Protein AF-A0A356X7J2-F1 (afdb_monomer)

Foldseek 3Di:
DFKEKFFFWDFPPDDPVCPPVQDETEGEQQPTDTDIDIGDLVQFPDKDWHWYWYDQHPDPDPDTDIAIWMWTQTNVGDITIGGQQAPQGPVNQSVCRVPPVDYHYRYLVRHPRSVVNVVVD

pLDDT: mean 89.71, std 6.93, range [54.72, 96.56]

Radius of gyration: 13.98 Å; Cα contacts (8 Å, |Δi|>4): 268; chains: 1; bounding box: 30×31×40 Å

Solvent-accessible surface area (backbone atoms only — not comparable to full-atom values): 6747 Å² total; per-residue (Å²): 130,13,32,37,35,38,34,28,41,76,60,56,89,76,52,82,87,48,67,90,66,66,58,64,43,36,42,47,46,49,80,54,71,74,46,76,48,79,41,45,59,88,39,53,73,47,72,46,76,28,43,29,40,25,34,41,41,74,47,91,58,98,47,71,49,78,40,51,19,34,45,35,36,36,72,86,75,49,75,41,36,29,78,38,57,32,100,68,30,65,70,60,38,50,54,46,8,66,76,66,59,39,80,38,78,46,40,60,87,62,21,55,71,50,47,61,34,60,76,74,100

Nearest PDB structures (foldseek):
  5cw5-assembly2_D  TM=4.833E-01  e=7.895E+00  Camponotus floridanus
  5cw3-assembly1_D  TM=3.649E-01  e=3.370E+00  Camponotus floridanus
  6qk7-assembly1_A  TM=4.397E-01  e=9.475E+00  Saccharomyces cerevisiae S288C

Sequence (121 aa):
MGCVVIEHFPEKDFNESDFGLNRDARLDAANDKPARISLNTSAVMAFECIEIRTTRPFTRENKEDVVPGVRIKTSWGQHLVVFDDLPMNFSKAMDTACSHQKINELTTLNSDYWRRYRKQS

Structure (mmCIF, N/CA/C/O backbone):
data_AF-A0A356X7J2-F1
#
_entry.id   AF-A0A356X7J2-F1
#
loop_
_atom_site.group_PDB
_atom_site.id
_atom_site.type_symbol
_atom_site.label_atom_id
_atom_site.label_alt_id
_atom_site.label_comp_id
_atom_site.label_asym_id
_atom_site.label_entity_id
_atom_site.label_seq_id
_atom_site.pdbx_PDB_ins_code
_atom_site.Cartn_x
_atom_site.Cartn_y
_atom_site.Cartn_z
_atom_site.occupancy
_atom_site.B_iso_or_equiv
_atom_site.auth_seq_id
_ato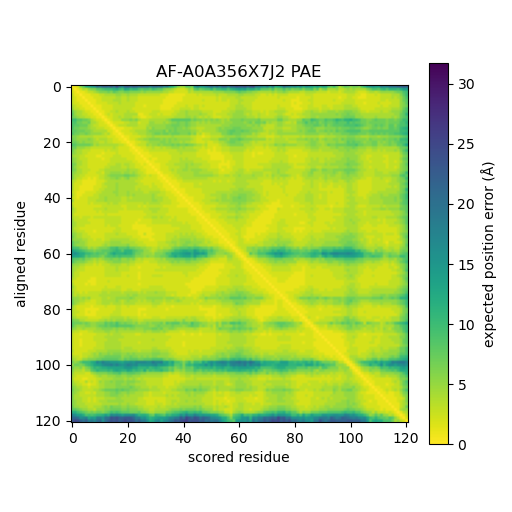m_site.auth_comp_id
_atom_site.auth_asym_id
_atom_site.auth_atom_id
_atom_site.pdbx_PDB_model_num
ATOM 1 N N . MET A 1 1 ? -11.864 8.858 16.994 1.00 68.38 1 MET A N 1
ATOM 2 C CA . MET A 1 1 ? -11.091 7.739 16.405 1.00 68.38 1 MET A CA 1
ATOM 3 C C . MET A 1 1 ? -10.131 8.319 15.388 1.00 68.38 1 MET A C 1
ATOM 5 O O . MET A 1 1 ? -10.529 9.253 14.703 1.00 68.38 1 MET A O 1
ATOM 9 N N . GLY A 1 2 ? -8.894 7.828 15.336 1.00 85.00 2 GLY A N 1
ATOM 10 C CA . GLY A 1 2 ? -7.903 8.293 14.366 1.00 85.00 2 GLY A CA 1
ATOM 11 C C . GLY A 1 2 ? -8.128 7.728 12.969 1.00 85.00 2 GLY A C 1
ATOM 12 O O . GLY A 1 2 ? -8.798 6.707 12.802 1.00 85.00 2 GLY A O 1
ATOM 13 N N . CYS A 1 3 ? -7.531 8.383 11.977 1.00 90.00 3 CYS A N 1
ATOM 14 C CA . CYS A 1 3 ? -7.533 7.935 10.590 1.00 90.00 3 CYS A CA 1
ATOM 15 C C . CYS A 1 3 ? -6.114 8.000 10.020 1.00 90.00 3 CYS A C 1
ATOM 17 O O . CYS A 1 3 ? -5.353 8.918 10.331 1.00 90.00 3 CYS A O 1
ATOM 19 N N . VAL A 1 4 ? -5.790 7.058 9.142 1.00 92.31 4 VAL A N 1
ATOM 20 C CA . VAL A 1 4 ? -4.579 7.074 8.320 1.00 92.31 4 VAL A CA 1
ATOM 21 C C . VAL A 1 4 ? -5.019 7.153 6.866 1.00 92.31 4 VAL A C 1
ATOM 23 O O . VAL A 1 4 ? -5.830 6.354 6.408 1.00 92.31 4 VAL A O 1
ATOM 26 N N . VAL A 1 5 ? -4.517 8.134 6.132 1.00 94.06 5 VAL A N 1
ATOM 27 C CA . VAL A 1 5 ? -4.737 8.226 4.694 1.00 94.06 5 VAL A CA 1
ATOM 28 C C . VAL A 1 5 ? -3.641 7.433 4.005 1.00 94.06 5 VAL A C 1
ATOM 30 O O . VAL A 1 5 ? -2.462 7.719 4.201 1.00 94.06 5 VAL A O 1
ATOM 33 N N . ILE A 1 6 ? -4.027 6.446 3.206 1.00 94.88 6 ILE A N 1
ATOM 34 C CA . ILE A 1 6 ? -3.090 5.558 2.518 1.00 94.88 6 ILE A CA 1
ATOM 35 C C . ILE A 1 6 ? -3.285 5.633 1.007 1.00 94.88 6 ILE A C 1
ATOM 37 O O . ILE A 1 6 ? -4.411 5.778 0.521 1.00 94.88 6 ILE A O 1
ATOM 41 N N . GLU A 1 7 ? -2.183 5.516 0.273 1.00 95.81 7 GLU A N 1
ATOM 42 C CA . GLU A 1 7 ? -2.185 5.136 -1.136 1.00 95.81 7 GLU A CA 1
ATOM 43 C C . GLU A 1 7 ? -1.893 3.645 -1.250 1.00 95.81 7 GLU A C 1
ATOM 45 O O . GLU A 1 7 ? -0.842 3.173 -0.817 1.00 95.81 7 GLU A O 1
ATOM 50 N N . HIS A 1 8 ? -2.838 2.908 -1.819 1.00 94.81 8 HIS A N 1
ATOM 51 C CA . HIS A 1 8 ? -2.757 1.467 -1.962 1.00 94.81 8 HIS A CA 1
ATOM 52 C C . HIS A 1 8 ? -2.778 1.046 -3.428 1.00 94.81 8 HIS A C 1
ATOM 54 O O . HIS A 1 8 ? -3.238 1.777 -4.311 1.00 94.81 8 HIS A O 1
ATOM 60 N N . PHE A 1 9 ? -2.304 -0.170 -3.660 1.00 94.50 9 PHE A N 1
ATOM 61 C CA . PHE A 1 9 ? -2.188 -0.778 -4.975 1.00 94.50 9 PHE A CA 1
ATOM 62 C C . PHE A 1 9 ? -2.967 -2.092 -5.037 1.00 94.50 9 PHE A C 1
ATOM 64 O O . PHE A 1 9 ? -3.133 -2.752 -4.005 1.00 94.50 9 PHE A O 1
ATOM 71 N N . PRO A 1 10 ? -3.466 -2.468 -6.226 1.00 91.12 10 PRO A N 1
ATOM 72 C CA . PRO A 1 10 ? -4.024 -3.791 -6.437 1.00 91.12 10 PRO A CA 1
ATOM 73 C C . PRO A 1 10 ? -2.903 -4.831 -6.396 1.00 91.12 10 PRO A C 1
ATOM 75 O O . PRO A 1 10 ? -1.926 -4.737 -7.134 1.00 91.12 10 PRO A O 1
ATOM 78 N N . GLU A 1 11 ? -3.050 -5.834 -5.538 1.00 92.62 11 GLU A N 1
ATOM 79 C CA . GLU A 1 11 ? -2.141 -6.974 -5.520 1.00 92.62 11 GLU A CA 1
ATOM 80 C C . GLU A 1 11 ? -2.484 -7.963 -6.635 1.00 92.62 11 GLU A C 1
ATOM 82 O O . GLU A 1 11 ? -3.636 -8.376 -6.784 1.00 92.62 11 GLU A O 1
ATOM 87 N N . LYS A 1 12 ? -1.477 -8.357 -7.418 1.00 91.19 12 LYS A N 1
ATOM 88 C CA . LYS A 1 12 ? -1.601 -9.402 -8.435 1.00 91.19 12 LYS A CA 1
ATOM 89 C C . LYS A 1 12 ? -1.587 -10.776 -7.771 1.00 91.19 12 LYS A C 1
ATOM 91 O O . LYS A 1 12 ? -0.753 -11.043 -6.912 1.00 91.19 12 LYS A O 1
ATOM 96 N N . ASP A 1 13 ? -2.489 -11.645 -8.222 1.00 86.50 13 ASP A N 1
ATOM 97 C CA . ASP A 1 13 ? -2.594 -13.048 -7.800 1.00 86.50 13 ASP A CA 1
ATOM 98 C C . ASP A 1 13 ? -2.840 -13.261 -6.291 1.00 86.50 13 ASP A C 1
ATOM 100 O O . ASP A 1 13 ? -2.549 -14.334 -5.762 1.00 86.50 13 ASP A O 1
ATOM 104 N N . PHE A 1 14 ? -3.395 -12.265 -5.586 1.00 87.94 14 PHE A N 1
ATOM 105 C CA . PHE A 1 14 ? -3.688 -12.400 -4.160 1.00 87.94 14 PHE A CA 1
ATOM 106 C C . PHE A 1 14 ? -4.764 -13.460 -3.899 1.00 87.94 14 PHE A C 1
ATOM 108 O O . PHE A 1 14 ? -5.849 -13.438 -4.487 1.00 87.94 14 PHE A O 1
ATOM 115 N N . ASN A 1 15 ? -4.475 -14.353 -2.953 1.00 86.94 15 ASN A N 1
ATOM 116 C CA . ASN A 1 15 ? -5.434 -15.291 -2.393 1.00 86.94 15 ASN A CA 1
ATOM 117 C C . ASN A 1 15 ? -5.591 -15.022 -0.895 1.00 86.94 15 ASN A C 1
ATOM 119 O O . ASN A 1 15 ? -4.605 -14.924 -0.172 1.00 86.94 15 ASN A O 1
ATOM 123 N N . GLU A 1 16 ? -6.831 -14.973 -0.416 1.00 85.25 16 GLU A N 1
ATOM 124 C CA . GLU A 1 16 ? -7.158 -14.758 0.995 1.00 85.25 16 GLU A CA 1
ATOM 125 C C . GLU A 1 16 ? -6.435 -15.732 1.935 1.00 85.25 16 GLU A C 1
ATOM 127 O O . GLU A 1 16 ? -6.036 -15.360 3.038 1.00 85.25 16 GLU A O 1
ATOM 132 N N . SER A 1 17 ? -6.234 -16.977 1.489 1.00 86.94 17 SER A N 1
ATOM 133 C CA . SER A 1 17 ? -5.519 -18.002 2.259 1.00 86.94 17 SER A CA 1
ATOM 134 C C . SER A 1 17 ? -4.043 -17.681 2.498 1.00 86.94 17 SER A C 1
ATOM 136 O O . SER A 1 17 ? -3.417 -18.323 3.338 1.00 86.94 17 SER A O 1
ATOM 138 N N . ASP A 1 18 ? -3.483 -16.736 1.744 1.00 85.19 18 ASP A N 1
ATOM 139 C CA . ASP A 1 18 ? -2.079 -16.350 1.835 1.00 85.19 18 ASP A CA 1
ATOM 140 C C . ASP A 1 18 ? -1.837 -15.255 2.881 1.00 85.19 18 ASP A C 1
ATOM 142 O O . ASP A 1 18 ? -0.689 -15.022 3.267 1.00 85.19 18 ASP A O 1
ATOM 146 N N . PHE A 1 19 ? -2.900 -14.609 3.377 1.00 89.50 19 PHE A N 1
ATOM 147 C CA . PHE A 1 19 ? -2.784 -13.609 4.433 1.00 89.50 19 PHE A CA 1
ATOM 148 C C . PHE A 1 19 ? -2.277 -14.246 5.735 1.00 89.50 19 PHE A C 1
ATOM 150 O O . PHE A 1 19 ? -2.847 -15.219 6.233 1.00 89.50 19 PHE A O 1
ATOM 157 N N . GLY A 1 20 ? -1.223 -13.675 6.316 1.00 89.25 20 GLY A N 1
ATOM 158 C CA . GLY A 1 20 ? -0.560 -14.195 7.515 1.00 89.25 20 GLY A CA 1
ATOM 159 C C . GLY A 1 20 ? 0.525 -15.234 7.223 1.00 89.25 20 GLY A C 1
ATOM 160 O O . GLY A 1 20 ? 1.183 -15.702 8.153 1.00 89.25 20 GLY A O 1
ATOM 161 N N . LEU A 1 21 ? 0.745 -15.589 5.950 1.00 91.19 21 LEU A N 1
ATOM 162 C CA . LEU A 1 21 ? 1.862 -16.441 5.531 1.00 91.19 21 LEU A CA 1
ATOM 163 C C . LEU A 1 21 ? 3.130 -15.638 5.202 1.00 91.19 21 LEU A C 1
ATOM 165 O O . LEU A 1 21 ? 4.124 -16.244 4.801 1.00 91.19 21 LEU A O 1
ATOM 169 N N . ASN A 1 22 ? 3.109 -14.303 5.345 1.00 86.75 22 ASN A N 1
ATOM 170 C CA . ASN A 1 22 ? 4.211 -13.400 4.993 1.00 86.75 22 ASN A CA 1
ATOM 171 C C . ASN A 1 22 ? 4.738 -13.610 3.560 1.00 86.75 22 ASN A C 1
ATOM 173 O O . ASN A 1 22 ? 5.937 -13.507 3.307 1.00 86.75 22 ASN A O 1
ATOM 177 N N . ARG A 1 23 ? 3.851 -13.940 2.612 1.00 92.44 23 ARG A N 1
ATOM 178 C CA . ARG A 1 23 ? 4.221 -14.034 1.194 1.00 92.44 23 ARG A CA 1
ATOM 179 C C . ARG A 1 23 ? 4.389 -12.652 0.587 1.00 92.44 23 ARG A C 1
ATOM 181 O O . ARG A 1 23 ? 3.557 -11.772 0.833 1.00 92.44 23 ARG A O 1
ATOM 188 N N . ASP A 1 24 ? 5.395 -12.524 -0.272 1.00 94.19 24 ASP A N 1
ATOM 189 C CA . ASP A 1 24 ? 5.639 -11.316 -1.052 1.00 94.19 24 ASP A CA 1
ATOM 190 C C . ASP A 1 24 ? 4.387 -10.916 -1.841 1.00 94.19 24 ASP A C 1
ATOM 192 O O . ASP A 1 24 ? 3.796 -11.745 -2.540 1.00 94.19 24 ASP A O 1
ATOM 196 N N . ALA A 1 25 ? 4.011 -9.641 -1.774 1.00 94.19 25 ALA A N 1
ATOM 197 C CA . ALA A 1 25 ? 3.010 -9.087 -2.674 1.00 94.19 25 ALA A CA 1
ATOM 198 C C . ALA A 1 25 ? 3.627 -8.813 -4.043 1.00 94.19 25 ALA A C 1
ATOM 200 O O . ALA A 1 25 ? 4.794 -8.432 -4.154 1.00 94.19 25 ALA A O 1
ATOM 201 N N . ARG A 1 26 ? 2.823 -8.956 -5.095 1.00 95.12 26 ARG A N 1
ATOM 202 C CA . ARG A 1 26 ? 3.211 -8.590 -6.460 1.00 95.12 26 ARG A CA 1
ATOM 203 C C . ARG A 1 26 ? 2.396 -7.403 -6.932 1.00 95.12 26 ARG A C 1
ATOM 205 O O . ARG A 1 26 ? 1.173 -7.483 -6.965 1.00 95.12 26 ARG A O 1
ATOM 212 N N . LEU A 1 27 ? 3.071 -6.330 -7.325 1.00 94.31 27 LEU A N 1
ATOM 213 C CA . LEU A 1 27 ? 2.457 -5.116 -7.866 1.00 94.31 27 LEU A CA 1
ATOM 214 C C . LEU A 1 27 ? 3.076 -4.759 -9.220 1.00 94.31 27 LEU A C 1
ATOM 216 O O . LEU A 1 27 ? 4.167 -5.211 -9.563 1.00 94.31 27 LEU A O 1
ATOM 220 N N . ASP A 1 28 ? 2.402 -3.903 -9.979 1.00 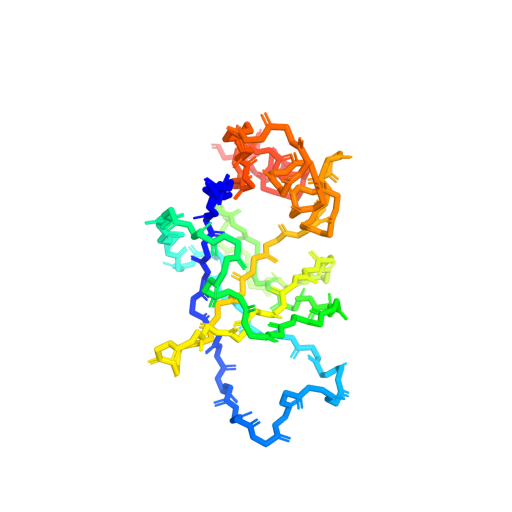92.06 28 ASP A N 1
ATOM 221 C CA . ASP A 1 28 ? 2.930 -3.344 -11.221 1.00 92.06 28 ASP A CA 1
ATOM 222 C C . ASP A 1 28 ? 2.909 -1.824 -11.154 1.00 92.06 28 ASP A C 1
ATOM 224 O O . ASP A 1 28 ? 2.114 -1.156 -11.803 1.00 92.06 28 ASP A O 1
ATOM 228 N N . ALA A 1 29 ? 3.802 -1.253 -10.341 1.00 91.19 29 ALA A N 1
ATOM 229 C CA . ALA A 1 29 ? 3.872 0.197 -10.162 1.00 91.19 29 ALA A CA 1
ATOM 230 C C . ALA A 1 29 ? 4.228 0.978 -11.446 1.00 91.19 29 ALA A C 1
ATOM 232 O O . ALA A 1 29 ? 4.140 2.206 -11.451 1.00 91.19 29 ALA A O 1
ATOM 233 N N . ALA A 1 30 ? 4.637 0.307 -12.531 1.00 90.31 30 ALA A N 1
ATOM 234 C CA . ALA A 1 30 ? 4.849 0.950 -13.824 1.00 90.31 30 ALA A CA 1
ATOM 235 C C . ALA A 1 30 ? 3.518 1.290 -14.516 1.00 90.31 30 ALA A C 1
ATOM 237 O O . ALA A 1 30 ? 3.418 2.342 -15.154 1.00 90.31 30 ALA A O 1
ATOM 238 N N . ASN A 1 31 ? 2.504 0.429 -14.373 1.00 89.62 31 ASN A N 1
ATOM 239 C CA . ASN A 1 31 ? 1.208 0.571 -15.045 1.00 89.62 31 ASN A CA 1
ATOM 240 C C . ASN A 1 31 ? 0.052 0.907 -14.088 1.00 89.62 31 ASN A C 1
ATOM 242 O O . ASN A 1 31 ? -0.884 1.615 -14.474 1.00 89.62 31 ASN A O 1
ATOM 246 N N . ASP A 1 32 ? 0.116 0.433 -12.847 1.00 89.75 32 ASP A N 1
ATOM 247 C CA . ASP A 1 32 ? -0.922 0.620 -11.842 1.00 89.75 32 ASP A CA 1
ATOM 248 C C . ASP A 1 32 ? -0.845 2.017 -11.223 1.00 89.75 32 ASP A C 1
ATOM 250 O O . ASP A 1 32 ? 0.220 2.528 -10.863 1.00 89.75 32 ASP A O 1
ATOM 254 N N . LYS A 1 33 ? -2.012 2.641 -11.054 1.00 87.44 33 LYS A N 1
ATOM 255 C CA . LYS A 1 33 ? -2.132 3.922 -10.354 1.00 87.44 33 LYS A CA 1
ATOM 256 C C . LYS A 1 33 ? -2.495 3.680 -8.889 1.00 87.44 33 LYS A C 1
ATOM 258 O O . LYS A 1 33 ? -3.430 2.915 -8.645 1.00 87.44 33 LYS A O 1
ATOM 263 N N . PRO A 1 34 ? -1.836 4.362 -7.931 1.00 92.62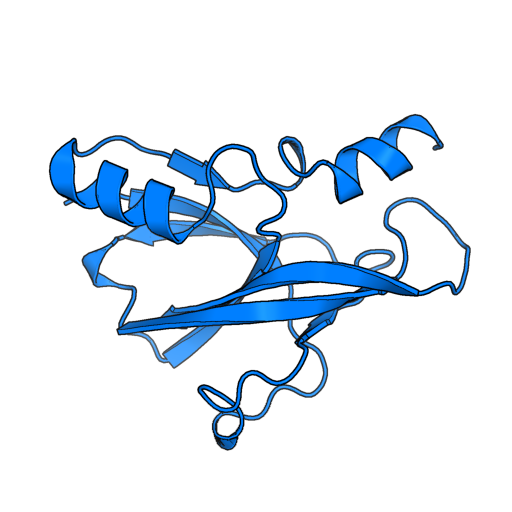 34 PRO A N 1
ATOM 264 C CA . PRO A 1 34 ? -2.250 4.297 -6.538 1.00 92.62 34 PRO A CA 1
ATOM 265 C C . PRO A 1 34 ? -3.690 4.788 -6.387 1.00 92.62 34 PRO A C 1
ATOM 267 O O . PRO A 1 34 ? -4.060 5.844 -6.913 1.00 92.62 34 PRO A O 1
ATOM 270 N N . ALA A 1 35 ? -4.488 4.047 -5.627 1.00 94.12 35 ALA A N 1
ATOM 271 C CA . ALA A 1 35 ? -5.786 4.494 -5.150 1.00 94.12 35 ALA A CA 1
ATOM 272 C C . ALA A 1 35 ? -5.643 5.041 -3.727 1.00 94.12 35 ALA A C 1
ATOM 274 O O . ALA A 1 35 ? -4.891 4.505 -2.916 1.00 94.12 35 ALA A O 1
ATOM 275 N N . ARG A 1 36 ? -6.353 6.130 -3.418 1.00 95.19 36 ARG A N 1
ATOM 276 C CA . ARG A 1 36 ? -6.259 6.813 -2.123 1.00 95.19 36 ARG A CA 1
ATOM 277 C C . ARG A 1 36 ? -7.510 6.565 -1.291 1.00 95.19 36 ARG A C 1
ATOM 279 O O . ARG A 1 36 ? -8.620 6.788 -1.771 1.00 95.19 36 ARG A O 1
ATOM 286 N N . ILE A 1 37 ? -7.330 6.182 -0.029 1.00 94.44 37 ILE A N 1
ATOM 287 C CA . ILE A 1 37 ? -8.428 5.976 0.924 1.00 94.44 37 ILE A CA 1
ATOM 288 C C . ILE A 1 37 ? -8.076 6.534 2.305 1.00 94.44 37 ILE A C 1
ATOM 290 O O . ILE A 1 37 ? -6.921 6.515 2.728 1.00 94.44 37 ILE A O 1
ATOM 294 N N . SER A 1 38 ? -9.085 7.047 3.012 1.00 93.56 38 SER A N 1
ATOM 295 C CA . SER A 1 38 ? -8.988 7.370 4.438 1.00 93.56 38 SER A CA 1
ATOM 296 C C . SER A 1 38 ? -9.404 6.145 5.246 1.00 93.56 38 SER A C 1
ATOM 298 O O . SER A 1 38 ? -10.575 5.761 5.251 1.00 93.56 38 SER A O 1
ATOM 300 N N . LEU A 1 39 ? -8.436 5.510 5.893 1.00 92.62 39 LEU A N 1
ATOM 301 C CA . LEU A 1 39 ? -8.617 4.288 6.656 1.00 92.62 39 LEU A CA 1
ATOM 302 C C . LEU A 1 39 ? -8.785 4.634 8.135 1.00 92.62 39 LEU A C 1
ATOM 304 O O . LEU A 1 39 ? -7.862 5.117 8.793 1.00 92.62 39 LEU A O 1
ATOM 308 N N . ASN A 1 40 ? -9.982 4.399 8.667 1.00 91.81 40 ASN A N 1
ATOM 309 C CA . ASN A 1 40 ? -10.213 4.513 10.102 1.00 91.81 40 ASN A CA 1
ATOM 310 C C . ASN A 1 40 ? -9.437 3.411 10.828 1.00 91.81 40 ASN A C 1
ATOM 312 O O . ASN A 1 40 ? -9.450 2.265 10.379 1.00 91.81 40 ASN A O 1
ATOM 316 N N . THR A 1 41 ? -8.815 3.714 11.968 1.00 90.75 41 THR A N 1
ATOM 317 C CA . THR A 1 41 ? -8.048 2.693 12.693 1.00 90.75 41 THR A CA 1
ATOM 318 C C . THR A 1 41 ? -8.907 1.500 13.125 1.00 90.75 41 THR A C 1
ATOM 320 O O . THR A 1 41 ? -8.437 0.370 13.092 1.00 90.75 41 THR A O 1
ATOM 323 N N . SER A 1 42 ? -10.190 1.724 13.431 1.00 91.56 42 SER A N 1
ATOM 324 C CA . SER A 1 42 ? -11.162 0.661 13.749 1.00 91.56 42 SER A CA 1
ATOM 325 C C . SER A 1 42 ? -11.545 -0.230 12.562 1.00 91.56 42 SER A C 1
ATOM 327 O O . SER A 1 42 ? -12.101 -1.307 12.756 1.00 91.56 42 SER A O 1
ATOM 329 N N . ALA A 1 43 ? -11.265 0.207 11.333 1.00 92.75 43 ALA A N 1
ATOM 330 C CA . ALA A 1 43 ? -11.539 -0.565 10.129 1.00 92.75 43 ALA A CA 1
ATOM 331 C C . ALA A 1 43 ? -10.405 -1.527 9.753 1.00 92.75 43 ALA A C 1
ATOM 333 O O . ALA A 1 43 ? -10.571 -2.335 8.840 1.00 92.75 43 ALA A O 1
ATOM 334 N N . VAL A 1 44 ? -9.261 -1.446 10.432 1.00 94.19 44 VAL A N 1
ATOM 335 C CA . VAL A 1 44 ? -8.140 -2.366 10.241 1.00 94.19 44 VAL A CA 1
ATOM 336 C C . VAL A 1 44 ? -8.372 -3.591 11.113 1.00 94.19 44 VAL A C 1
ATOM 338 O O . VAL A 1 44 ? -8.260 -3.511 12.333 1.00 94.19 44 VAL A O 1
ATOM 341 N N . MET A 1 45 ? -8.704 -4.725 10.494 1.00 93.94 45 MET A N 1
ATOM 342 C CA . MET A 1 45 ? -8.863 -5.990 11.221 1.00 93.94 45 MET A CA 1
ATOM 343 C C . MET A 1 45 ? -7.514 -6.619 11.550 1.00 93.94 45 MET A C 1
ATOM 345 O O . MET A 1 45 ? -7.320 -7.148 12.640 1.00 93.94 45 MET A O 1
ATOM 349 N N . ALA A 1 46 ? -6.605 -6.596 10.578 1.00 93.88 46 ALA A N 1
ATOM 350 C CA . ALA A 1 46 ? -5.261 -7.131 10.695 1.00 93.88 46 ALA A CA 1
ATOM 351 C C . ALA A 1 46 ? -4.361 -6.479 9.645 1.00 93.88 46 ALA A C 1
ATOM 353 O O . ALA A 1 46 ? -4.836 -5.975 8.624 1.00 93.88 46 ALA A O 1
ATOM 354 N N . PHE A 1 47 ? -3.057 -6.523 9.876 1.00 95.19 47 PHE A N 1
ATOM 355 C CA . PHE A 1 47 ? -2.059 -6.184 8.874 1.00 95.19 47 PHE A CA 1
ATOM 356 C C . PHE A 1 47 ? -0.819 -7.061 9.065 1.00 95.19 47 PHE A C 1
ATOM 358 O O . PHE A 1 47 ? -0.566 -7.543 10.169 1.00 95.19 47 PHE A O 1
ATOM 365 N N . GLU A 1 48 ? -0.058 -7.257 7.996 1.00 95.06 48 GLU A N 1
ATOM 366 C CA . GLU A 1 48 ? 1.228 -7.956 8.012 1.00 95.06 48 GLU A CA 1
ATOM 367 C C . GLU A 1 48 ? 2.279 -7.143 7.252 1.00 95.06 48 GLU A C 1
ATOM 369 O O . GLU A 1 48 ? 1.982 -6.524 6.225 1.00 95.06 48 GLU A O 1
ATOM 374 N N . CYS A 1 49 ? 3.504 -7.129 7.775 1.00 94.81 49 CYS A N 1
ATOM 375 C CA . CYS A 1 49 ? 4.648 -6.535 7.094 1.00 94.81 49 CYS A CA 1
ATOM 376 C C . CYS A 1 49 ? 5.212 -7.558 6.109 1.00 94.81 49 CYS A C 1
ATOM 378 O O . CYS A 1 49 ? 5.542 -8.676 6.500 1.00 94.81 49 CYS A O 1
ATOM 380 N N . ILE A 1 50 ? 5.333 -7.165 4.849 1.00 95.25 50 ILE A N 1
ATOM 381 C CA . ILE A 1 50 ? 5.708 -8.043 3.741 1.00 95.25 50 ILE A CA 1
ATOM 382 C C . ILE A 1 50 ? 6.741 -7.367 2.845 1.00 95.25 50 ILE A C 1
ATOM 384 O O . ILE A 1 50 ? 6.971 -6.157 2.919 1.00 95.25 50 ILE A O 1
ATOM 388 N N . GLU A 1 51 ? 7.335 -8.147 1.953 1.00 96.56 51 GLU A N 1
ATOM 389 C CA . GLU A 1 51 ? 8.053 -7.606 0.807 1.00 96.56 51 GLU A CA 1
ATOM 390 C C . GLU A 1 51 ? 7.094 -7.416 -0.375 1.00 96.56 51 GLU A C 1
ATOM 392 O O . GLU A 1 51 ? 6.194 -8.218 -0.617 1.00 96.56 51 GLU A O 1
ATOM 397 N N . ILE A 1 52 ? 7.281 -6.337 -1.126 1.00 96.06 52 ILE A N 1
ATOM 398 C CA . ILE A 1 52 ? 6.583 -6.054 -2.375 1.00 96.06 52 ILE A CA 1
ATOM 399 C C . ILE A 1 52 ? 7.576 -6.264 -3.513 1.00 96.06 52 ILE A C 1
ATOM 401 O O . ILE A 1 52 ? 8.557 -5.528 -3.623 1.00 96.06 52 ILE A O 1
ATOM 405 N N . ARG A 1 53 ? 7.289 -7.215 -4.401 1.00 96.19 53 ARG A N 1
ATOM 406 C CA . ARG A 1 53 ? 7.918 -7.315 -5.721 1.00 96.19 53 ARG A CA 1
ATOM 407 C C . ARG A 1 53 ? 7.143 -6.442 -6.693 1.00 96.19 53 ARG A C 1
ATOM 409 O O . ARG A 1 53 ? 5.953 -6.664 -6.910 1.00 96.19 53 ARG A O 1
ATOM 416 N N . THR A 1 54 ? 7.799 -5.439 -7.263 1.00 94.88 54 THR A N 1
ATOM 417 C CA . THR A 1 54 ? 7.136 -4.489 -8.160 1.00 94.88 54 THR A CA 1
ATOM 418 C C . THR A 1 54 ? 8.031 -4.045 -9.302 1.00 94.88 54 THR A C 1
ATOM 420 O O . THR A 1 54 ? 9.234 -3.849 -9.136 1.00 94.88 54 THR A O 1
ATOM 423 N N . THR A 1 55 ? 7.426 -3.813 -10.464 1.00 93.56 55 THR A N 1
ATOM 424 C CA . THR A 1 55 ? 8.059 -3.091 -11.574 1.00 93.56 55 THR A CA 1
ATOM 425 C C . THR A 1 55 ? 8.383 -1.648 -11.183 1.00 93.56 55 THR A C 1
ATOM 427 O O . THR A 1 55 ? 7.670 -1.052 -10.372 1.00 93.56 55 THR A O 1
ATOM 430 N N . ARG A 1 56 ? 9.395 -1.054 -11.818 1.00 92.62 56 ARG A N 1
ATOM 431 C CA . ARG A 1 56 ? 9.837 0.327 -11.560 1.00 92.62 56 ARG A CA 1
ATOM 432 C C . ARG A 1 56 ? 8.837 1.390 -12.035 1.00 92.62 56 ARG A C 1
ATOM 434 O O . ARG A 1 56 ? 8.626 1.497 -13.248 1.00 92.62 56 ARG A O 1
ATOM 441 N N . PRO A 1 57 ? 8.291 2.237 -11.138 1.00 90.44 57 PRO A N 1
ATOM 442 C CA . PRO A 1 57 ? 7.377 3.304 -11.528 1.00 90.44 57 PRO A CA 1
ATOM 443 C C . PRO A 1 57 ? 8.089 4.324 -12.420 1.00 90.44 57 PRO A C 1
ATOM 445 O O . PRO A 1 57 ? 9.293 4.535 -12.295 1.00 90.44 57 PRO A O 1
ATOM 448 N N . PHE A 1 58 ? 7.344 4.978 -13.313 1.00 89.00 58 PHE A N 1
ATOM 449 C CA . PHE A 1 58 ? 7.851 6.005 -14.243 1.00 89.00 58 PHE A CA 1
ATOM 450 C C . PHE A 1 58 ? 8.915 5.537 -15.249 1.00 89.00 58 PHE A C 1
ATOM 452 O O . PHE A 1 58 ? 9.494 6.362 -15.955 1.00 89.00 58 PHE A O 1
ATOM 459 N N . THR A 1 59 ? 9.166 4.233 -15.365 1.00 84.75 59 THR A N 1
ATOM 460 C CA . THR A 1 59 ? 10.116 3.685 -16.340 1.00 84.75 59 THR A CA 1
ATOM 461 C C . THR A 1 59 ? 9.420 2.750 -17.324 1.00 84.75 59 THR A C 1
ATOM 463 O O . THR A 1 59 ? 8.341 2.231 -17.057 1.00 84.75 59 THR A O 1
ATOM 466 N N . ARG A 1 60 ? 10.054 2.521 -18.480 1.00 81.81 60 ARG A N 1
ATOM 467 C CA . ARG A 1 60 ? 9.669 1.454 -19.423 1.00 81.81 60 ARG A CA 1
ATOM 468 C C . ARG A 1 60 ? 10.521 0.195 -19.248 1.00 81.81 60 ARG A C 1
ATOM 470 O O . ARG A 1 60 ? 10.461 -0.708 -20.079 1.00 81.81 60 ARG A O 1
ATOM 477 N N . GLU A 1 61 ? 11.373 0.160 -18.223 1.00 81.25 61 GLU A N 1
ATOM 478 C CA . GLU A 1 61 ? 12.220 -0.996 -17.965 1.00 81.25 61 GLU A CA 1
ATOM 479 C C . GLU A 1 61 ? 11.368 -2.127 -17.391 1.00 81.25 61 GLU A C 1
ATOM 481 O O . GLU A 1 61 ? 10.693 -1.951 -16.382 1.00 81.25 61 GLU A O 1
ATOM 486 N N . ASN A 1 62 ? 11.464 -3.320 -17.978 1.00 79.56 62 ASN A N 1
ATOM 487 C CA . ASN A 1 62 ? 10.875 -4.526 -17.400 1.00 79.56 62 ASN A CA 1
ATOM 488 C C . ASN A 1 62 ? 11.786 -5.101 -16.300 1.00 79.56 62 ASN A C 1
ATOM 490 O O . ASN A 1 62 ? 12.289 -6.219 -16.409 1.00 79.56 62 ASN A O 1
ATOM 494 N N . LYS A 1 63 ? 12.099 -4.279 -15.296 1.00 87.94 63 LYS A N 1
ATOM 495 C CA . LYS A 1 63 ? 12.872 -4.675 -14.117 1.00 87.94 63 LYS A CA 1
ATOM 496 C C . LYS A 1 63 ? 11.991 -4.568 -12.888 1.00 87.94 63 LYS A C 1
ATOM 498 O O . LYS A 1 63 ? 11.285 -3.573 -12.711 1.00 87.94 63 LYS A O 1
ATOM 503 N N . GLU A 1 64 ? 12.096 -5.578 -12.041 1.00 92.62 64 GLU A N 1
ATOM 504 C CA . GLU A 1 64 ? 11.435 -5.623 -10.747 1.00 92.62 64 GLU A CA 1
ATOM 505 C C . GLU A 1 64 ? 12.435 -5.315 -9.638 1.00 92.62 64 GLU A C 1
ATOM 507 O O . GLU A 1 64 ? 13.597 -5.723 -9.694 1.00 92.62 6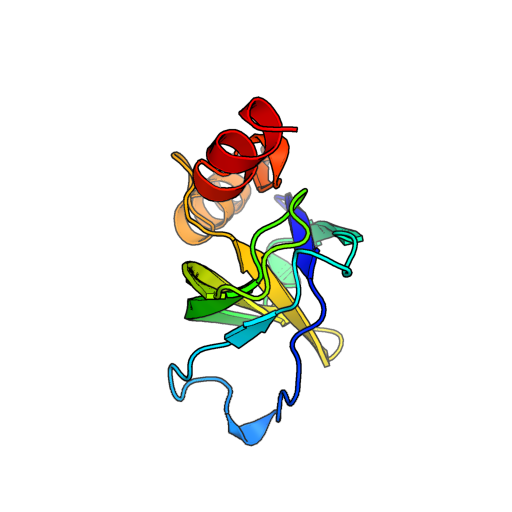4 GLU A O 1
ATOM 512 N N . ASP A 1 65 ? 11.962 -4.602 -8.628 1.00 94.50 65 ASP A N 1
ATOM 513 C CA . ASP A 1 65 ? 12.674 -4.388 -7.380 1.00 94.50 65 ASP A CA 1
ATOM 514 C C . ASP A 1 65 ? 11.837 -4.947 -6.220 1.00 94.50 65 ASP A C 1
ATOM 516 O O . ASP A 1 65 ? 10.629 -5.174 -6.347 1.00 94.50 65 ASP A O 1
ATOM 520 N N . VAL A 1 66 ? 12.499 -5.159 -5.085 1.00 95.38 66 VAL A N 1
ATOM 521 C CA . VAL A 1 66 ? 11.867 -5.591 -3.837 1.00 95.38 66 VAL A CA 1
ATOM 522 C C . VAL A 1 66 ? 11.873 -4.424 -2.859 1.00 95.38 66 VAL A C 1
ATOM 524 O O . VAL A 1 66 ? 12.916 -3.800 -2.649 1.00 95.38 66 VAL A O 1
ATOM 527 N N . VAL A 1 67 ? 10.711 -4.106 -2.296 1.00 95.25 67 VAL A N 1
ATOM 528 C CA . VAL A 1 67 ? 10.504 -2.933 -1.436 1.00 95.25 67 VAL A CA 1
ATOM 529 C C . VAL A 1 67 ? 9.684 -3.336 -0.208 1.00 95.25 67 VAL A C 1
ATOM 531 O O . VAL A 1 67 ? 8.762 -4.135 -0.350 1.00 95.25 67 VAL A O 1
ATOM 534 N N . PRO A 1 68 ? 9.963 -2.800 0.992 1.00 95.50 68 PRO A N 1
ATOM 535 C CA . PRO A 1 68 ? 9.107 -3.018 2.154 1.00 95.50 68 PRO A CA 1
ATOM 536 C C . PRO A 1 68 ? 7.669 -2.548 1.916 1.00 95.50 68 PRO A C 1
ATOM 538 O O . PRO A 1 68 ? 7.432 -1.482 1.336 1.00 95.50 6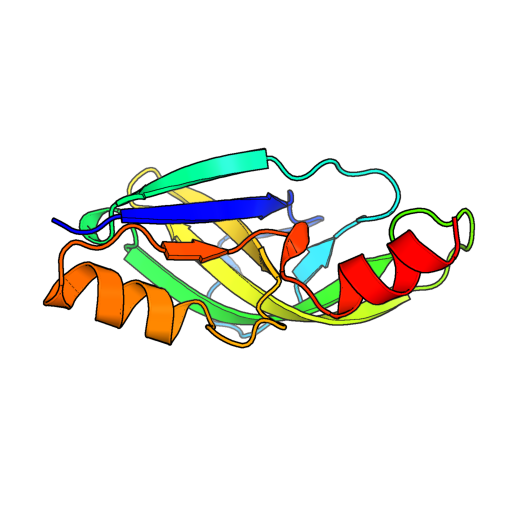8 PRO A O 1
ATOM 541 N N . GLY A 1 69 ? 6.709 -3.320 2.411 1.00 95.75 69 GLY A N 1
ATOM 542 C CA . GLY A 1 69 ? 5.296 -2.999 2.316 1.00 95.75 69 GLY A CA 1
ATOM 543 C C . GLY A 1 69 ? 4.464 -3.576 3.447 1.00 95.75 69 GLY A C 1
ATOM 544 O O . GLY A 1 69 ? 4.934 -4.353 4.279 1.00 95.75 69 GLY A O 1
ATOM 545 N N . VAL A 1 70 ? 3.191 -3.204 3.446 1.00 95.81 70 VAL A N 1
ATOM 546 C CA . VAL A 1 70 ? 2.183 -3.752 4.350 1.00 95.81 70 VAL A CA 1
ATOM 547 C C . VAL A 1 70 ? 0.990 -4.231 3.549 1.00 95.81 70 VAL A C 1
ATOM 549 O O . VAL A 1 70 ? 0.472 -3.504 2.698 1.00 95.81 70 VAL A O 1
ATOM 552 N N . ARG A 1 71 ? 0.524 -5.438 3.871 1.00 96.00 71 ARG A N 1
ATOM 553 C CA . ARG A 1 71 ? -0.783 -5.939 3.451 1.00 96.00 71 ARG A CA 1
ATOM 554 C C . ARG A 1 71 ? -1.771 -5.726 4.588 1.00 96.00 71 ARG A C 1
ATOM 556 O O . ARG A 1 71 ? -1.537 -6.147 5.719 1.00 96.00 71 ARG A O 1
ATOM 563 N N . ILE A 1 72 ? -2.876 -5.059 4.293 1.00 95.56 72 ILE A N 1
ATOM 564 C CA . ILE A 1 72 ? -3.890 -4.656 5.266 1.00 95.56 72 ILE A CA 1
ATOM 565 C C . ILE A 1 72 ? -5.184 -5.386 4.944 1.00 95.56 72 ILE A C 1
ATOM 567 O O . ILE A 1 72 ? -5.662 -5.316 3.813 1.00 95.56 72 ILE A O 1
ATOM 571 N N . LYS A 1 73 ? -5.775 -6.025 5.952 1.00 94.94 73 LYS A N 1
ATOM 572 C CA . LYS A 1 73 ? -7.113 -6.606 5.891 1.00 94.94 73 LYS A CA 1
ATOM 573 C C . LYS A 1 73 ? -8.119 -5.656 6.530 1.00 94.94 73 LYS A C 1
ATOM 575 O O . LYS A 1 73 ? -8.009 -5.321 7.716 1.00 94.94 73 LYS A O 1
ATOM 580 N N . THR A 1 74 ? -9.101 -5.221 5.750 1.00 94.38 74 THR A N 1
ATOM 581 C CA . THR A 1 74 ? -10.132 -4.285 6.208 1.00 94.38 74 THR A CA 1
ATOM 582 C C . THR A 1 74 ? -11.370 -5.008 6.739 1.00 94.38 74 THR A C 1
ATOM 584 O O . THR A 1 74 ? -11.658 -6.148 6.373 1.00 94.38 74 THR A O 1
ATOM 587 N N . SER A 1 75 ? -12.151 -4.326 7.580 1.00 93.50 75 SER A N 1
ATOM 588 C CA . SER A 1 75 ? -13.393 -4.857 8.163 1.00 93.50 75 SER A CA 1
ATOM 589 C C . SER A 1 75 ? -14.509 -5.126 7.156 1.00 93.50 75 SER A C 1
ATOM 591 O O . SER A 1 75 ? -15.429 -5.886 7.445 1.00 93.50 75 SER A O 1
ATOM 593 N N . TRP A 1 76 ? -14.419 -4.539 5.963 1.00 91.50 76 TRP A N 1
ATOM 594 C CA . TRP A 1 76 ? -15.347 -4.763 4.854 1.00 91.50 76 TRP A CA 1
ATOM 595 C C . TRP A 1 76 ? -14.845 -5.812 3.848 1.00 91.50 76 TRP A C 1
ATOM 597 O O . TRP A 1 76 ? -15.403 -5.927 2.759 1.00 91.50 76 TRP A O 1
ATOM 607 N N . GLY A 1 77 ? -13.802 -6.575 4.198 1.00 86.50 77 GLY A N 1
ATOM 608 C CA . GLY A 1 77 ? -13.332 -7.721 3.415 1.00 86.50 77 GLY A CA 1
ATOM 609 C C . GLY A 1 77 ? -12.471 -7.370 2.200 1.00 86.50 77 GLY A C 1
ATOM 610 O O . GLY A 1 77 ? -12.371 -8.178 1.283 1.00 86.50 77 GLY A O 1
ATOM 611 N N . GLN A 1 78 ? -11.870 -6.176 2.160 1.00 89.50 78 GLN A N 1
ATOM 612 C CA . GLN A 1 78 ? -10.877 -5.825 1.141 1.00 89.50 78 GLN A CA 1
ATOM 613 C C . GLN A 1 78 ? -9.454 -5.960 1.675 1.00 89.50 78 GLN A C 1
ATOM 615 O O . GLN A 1 78 ? -9.190 -5.799 2.869 1.00 89.50 78 GLN A O 1
ATOM 620 N N . HIS A 1 79 ? -8.537 -6.189 0.738 1.00 92.06 79 HIS A N 1
ATOM 621 C CA . HIS A 1 79 ? -7.105 -6.238 0.981 1.00 92.06 79 HIS A CA 1
ATOM 622 C C . HIS A 1 79 ? -6.440 -5.066 0.281 1.00 92.06 79 HIS A C 1
ATOM 624 O O . HIS A 1 79 ? -6.718 -4.791 -0.887 1.00 92.06 79 HIS A O 1
ATOM 630 N N . LEU A 1 80 ? -5.595 -4.355 1.018 1.00 94.56 80 LEU A N 1
ATOM 631 C CA . LEU A 1 80 ? -4.899 -3.170 0.537 1.00 94.56 80 LEU A CA 1
ATOM 632 C C . LEU A 1 80 ? -3.402 -3.388 0.728 1.00 94.56 80 LEU A C 1
ATOM 634 O O . LEU A 1 80 ? -2.971 -3.707 1.835 1.00 94.56 80 LEU A O 1
ATOM 638 N N . VAL A 1 81 ? -2.619 -3.198 -0.331 1.00 95.75 81 VAL A N 1
ATOM 639 C CA . VAL A 1 81 ? -1.155 -3.231 -0.251 1.00 95.75 81 VAL A CA 1
ATOM 640 C C . VAL A 1 81 ? -0.617 -1.813 -0.341 1.00 95.75 81 VAL A C 1
ATOM 642 O O . VAL A 1 81 ? -0.968 -1.071 -1.259 1.00 95.75 81 VAL A O 1
ATOM 645 N N . VAL A 1 82 ? 0.223 -1.439 0.619 1.00 95.31 82 VAL A N 1
ATOM 646 C CA . VAL A 1 82 ? 0.800 -0.097 0.765 1.00 95.31 82 VAL A CA 1
ATOM 647 C C . VAL A 1 82 ? 2.319 -0.223 0.844 1.00 95.31 82 VAL A C 1
ATOM 649 O O . VAL A 1 82 ? 2.831 -1.127 1.502 1.00 95.31 82 VAL A O 1
ATOM 652 N N . PHE A 1 83 ? 3.044 0.684 0.190 1.00 94.88 83 PHE A N 1
ATOM 653 C CA . PHE A 1 83 ? 4.495 0.796 0.359 1.00 94.88 83 PHE A CA 1
ATOM 654 C C . PHE A 1 83 ? 4.827 1.320 1.760 1.00 94.88 83 PHE A C 1
ATOM 656 O O . PHE A 1 83 ? 4.235 2.302 2.209 1.00 94.88 83 PHE A O 1
ATOM 663 N N . ASP A 1 84 ? 5.780 0.679 2.435 1.00 94.06 84 ASP A N 1
ATOM 664 C CA . ASP A 1 84 ? 6.138 0.974 3.830 1.00 94.06 84 ASP A CA 1
ATOM 665 C C . ASP A 1 84 ? 7.598 1.427 3.986 1.00 94.06 84 ASP A C 1
ATOM 667 O O . ASP A 1 84 ? 8.174 1.412 5.072 1.00 94.06 84 ASP A O 1
ATOM 671 N N . ASP A 1 85 ? 8.211 1.873 2.892 1.00 89.94 85 ASP A N 1
ATOM 672 C CA . ASP A 1 85 ? 9.561 2.437 2.833 1.00 89.94 85 ASP A CA 1
ATOM 673 C C . ASP A 1 85 ? 9.590 3.923 3.249 1.00 89.94 85 ASP A C 1
ATOM 675 O O . ASP A 1 85 ? 10.241 4.770 2.636 1.00 89.94 85 ASP A O 1
ATOM 679 N N . LEU A 1 86 ? 8.834 4.246 4.298 1.00 86.50 86 LEU A N 1
ATOM 680 C CA . LEU A 1 86 ? 8.543 5.602 4.751 1.00 86.50 86 LEU A CA 1
ATOM 681 C C . LEU A 1 86 ? 9.221 5.889 6.102 1.00 86.50 86 LEU A C 1
ATOM 683 O O . LEU A 1 86 ? 9.284 5.005 6.959 1.00 86.50 86 LEU A O 1
ATOM 687 N N . PRO A 1 87 ? 9.636 7.144 6.386 1.00 81.88 87 PRO A N 1
ATOM 688 C CA . PRO A 1 87 ? 10.127 7.522 7.718 1.00 81.88 87 PRO A CA 1
ATOM 689 C C . PRO A 1 87 ? 9.122 7.219 8.843 1.00 81.88 87 PRO A C 1
ATOM 691 O O . PRO A 1 87 ? 9.503 6.888 9.969 1.00 81.88 87 PRO A O 1
ATOM 694 N N . MET A 1 88 ? 7.828 7.320 8.525 1.00 88.06 88 MET A N 1
ATOM 695 C CA . MET A 1 88 ? 6.723 6.873 9.362 1.00 88.06 88 MET A CA 1
ATOM 696 C C . MET A 1 88 ? 6.056 5.677 8.688 1.00 88.06 88 MET A C 1
ATOM 698 O O . MET A 1 88 ? 5.345 5.851 7.706 1.00 88.06 88 MET A O 1
ATOM 702 N N . ASN A 1 89 ? 6.299 4.486 9.230 1.00 91.56 89 ASN A N 1
ATOM 703 C CA . ASN A 1 89 ? 5.714 3.246 8.737 1.00 91.56 89 ASN A CA 1
ATOM 704 C C . ASN A 1 89 ? 4.257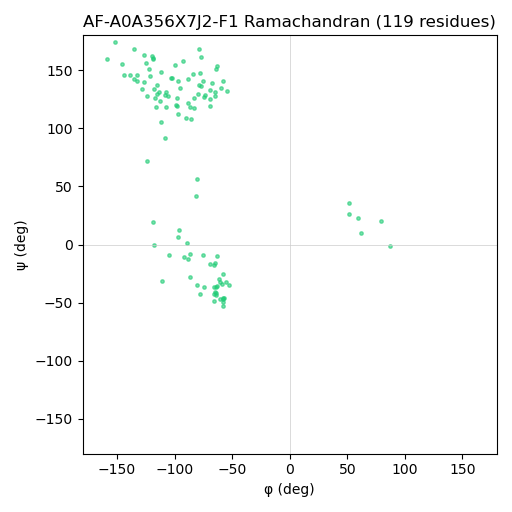 3.064 9.198 1.00 91.56 89 ASN A C 1
ATOM 706 O O . ASN A 1 89 ? 3.778 3.777 10.091 1.00 91.56 89 ASN A O 1
ATOM 710 N N . PHE A 1 90 ? 3.555 2.096 8.613 1.00 93.44 90 PHE A N 1
ATOM 711 C CA . PHE A 1 90 ? 2.135 1.857 8.855 1.00 93.44 90 PHE A CA 1
ATOM 712 C C . PHE A 1 90 ? 1.824 1.604 10.331 1.00 93.44 90 PHE A C 1
ATOM 714 O O . PHE A 1 90 ? 0.920 2.233 10.880 1.00 93.44 90 PHE A O 1
ATOM 721 N N . SER A 1 91 ? 2.613 0.760 11.004 1.00 92.69 91 SER A N 1
ATOM 722 C CA . SER A 1 91 ? 2.423 0.471 12.433 1.00 92.69 91 SER A CA 1
ATOM 723 C C . SER A 1 91 ? 2.490 1.747 13.280 1.00 92.69 91 SER A C 1
ATOM 725 O O . SER A 1 91 ? 1.576 2.026 14.054 1.00 92.69 91 SER A O 1
ATOM 727 N N . LYS A 1 92 ? 3.519 2.584 13.085 1.00 91.88 92 LYS A N 1
ATOM 728 C CA . LYS A 1 92 ? 3.668 3.853 13.820 1.00 91.88 92 LYS A CA 1
ATOM 729 C C . LYS A 1 92 ? 2.562 4.851 13.479 1.00 91.88 92 LYS A C 1
ATOM 731 O O . LYS A 1 92 ? 2.118 5.598 14.356 1.00 91.88 92 LYS A O 1
ATOM 736 N N . ALA A 1 93 ? 2.124 4.888 12.220 1.00 91.62 93 ALA A N 1
ATOM 737 C CA . ALA A 1 93 ? 1.028 5.745 11.782 1.00 91.62 93 ALA A CA 1
ATOM 738 C C . ALA A 1 93 ? -0.298 5.350 12.449 1.00 91.62 93 ALA A C 1
A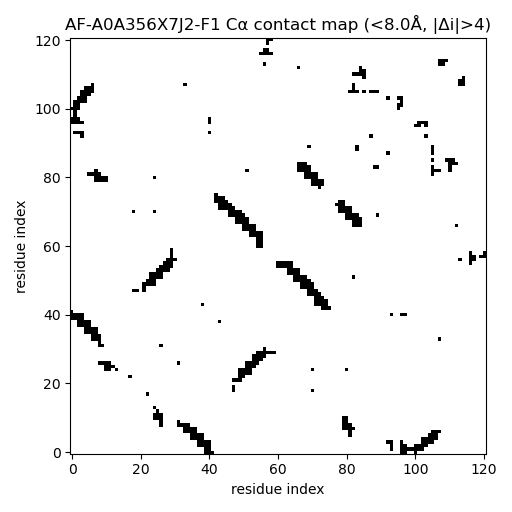TOM 740 O O . ALA A 1 93 ? -1.045 6.233 12.878 1.00 91.62 93 ALA A O 1
ATOM 741 N N . MET A 1 94 ? -0.556 4.046 12.583 1.00 91.69 94 MET A N 1
ATOM 742 C CA . MET A 1 94 ? -1.719 3.494 13.278 1.00 91.69 94 MET A CA 1
ATOM 743 C C . MET A 1 94 ? -1.687 3.806 14.775 1.00 91.69 94 MET A C 1
ATOM 745 O O . MET A 1 94 ? -2.666 4.346 15.295 1.00 91.69 94 MET A O 1
ATOM 749 N N . ASP A 1 95 ? -0.556 3.573 15.446 1.00 91.06 95 ASP A N 1
ATOM 750 C CA . ASP A 1 95 ? -0.382 3.901 16.868 1.00 91.06 95 ASP A CA 1
ATOM 751 C C . ASP A 1 95 ? -0.615 5.396 17.119 1.00 91.06 95 ASP A C 1
ATOM 753 O O . ASP A 1 95 ? -1.392 5.799 17.988 1.00 91.06 95 ASP A O 1
ATOM 757 N N . THR A 1 96 ? -0.008 6.246 16.287 1.00 90.31 96 THR A N 1
ATOM 758 C CA . THR A 1 96 ? -0.143 7.703 16.397 1.00 90.31 96 THR A CA 1
ATOM 759 C C . THR A 1 96 ? -1.580 8.162 16.150 1.00 90.31 96 THR A C 1
ATOM 761 O O . THR A 1 96 ? -2.073 9.035 16.871 1.00 90.31 96 THR A O 1
ATOM 764 N N . ALA A 1 97 ? -2.264 7.586 15.157 1.00 89.38 97 ALA A N 1
ATOM 765 C CA . ALA A 1 97 ? -3.660 7.894 14.863 1.00 89.38 97 ALA A CA 1
ATOM 766 C C . ALA A 1 97 ? -4.572 7.490 16.034 1.00 89.38 97 ALA A C 1
ATOM 768 O O . ALA A 1 97 ? -5.425 8.282 16.448 1.00 89.38 97 ALA A O 1
ATOM 769 N N . CYS A 1 98 ? -4.355 6.310 16.621 1.00 86.00 98 CYS A N 1
ATOM 770 C CA . CYS A 1 98 ? -5.080 5.843 17.801 1.00 86.00 98 CYS A CA 1
ATOM 771 C C . CYS A 1 98 ? -4.883 6.766 19.013 1.00 86.00 98 CYS A C 1
ATOM 773 O O . CYS A 1 98 ? -5.868 7.139 19.651 1.00 86.00 98 CYS A O 1
ATOM 775 N N . SER A 1 99 ? -3.644 7.170 19.308 1.00 84.38 99 SER A N 1
ATOM 776 C CA . SER A 1 99 ? -3.325 7.941 20.519 1.00 84.38 99 SER A CA 1
ATOM 777 C C . SER A 1 99 ? -3.622 9.439 20.417 1.00 84.38 99 SER A C 1
ATOM 779 O O . SER A 1 99 ? -4.004 10.048 21.411 1.00 84.38 99 SER A O 1
ATOM 781 N N . HIS A 1 100 ? -3.445 10.052 19.243 1.00 76.19 100 HIS A N 1
ATOM 782 C CA . HIS A 1 100 ? -3.465 11.516 19.104 1.00 76.19 100 HIS A CA 1
ATOM 783 C C . HIS A 1 100 ? -4.577 12.044 18.191 1.00 76.19 100 HIS A C 1
ATOM 785 O O . HIS A 1 100 ? -4.654 13.253 17.984 1.00 76.19 100 HIS A O 1
ATOM 791 N N . GLN A 1 101 ? -5.410 11.165 17.614 1.00 69.12 101 GLN A N 1
ATOM 792 C CA . GLN A 1 101 ? -6.445 11.516 16.626 1.00 69.12 101 GLN A CA 1
ATOM 793 C C . GLN A 1 101 ? -5.915 12.348 15.440 1.00 69.12 101 GLN A C 1
ATOM 795 O O . GLN A 1 101 ? -6.659 13.101 14.813 1.00 69.12 101 GLN A O 1
ATOM 800 N N . LYS A 1 102 ? -4.622 12.219 15.122 1.00 74.12 102 LYS A N 1
ATOM 801 C CA . LYS A 1 102 ? -3.999 12.895 13.982 1.00 74.12 102 LYS A CA 1
ATOM 802 C C . LYS A 1 102 ? -4.221 12.105 12.703 1.00 74.12 102 LYS A C 1
ATOM 804 O O . LYS A 1 102 ? -4.230 10.876 12.724 1.00 74.12 102 LYS A O 1
ATOM 809 N N . ILE A 1 103 ? -4.350 12.837 11.600 1.00 79.25 103 ILE A N 1
ATOM 810 C CA . ILE A 1 103 ? -4.337 12.266 10.258 1.00 79.25 103 ILE A CA 1
ATOM 811 C C . ILE A 1 103 ? -2.878 12.088 9.843 1.00 79.25 103 ILE A C 1
ATOM 813 O O . ILE A 1 103 ? -2.138 13.066 9.751 1.00 79.25 103 ILE A O 1
ATOM 817 N N . ASN A 1 104 ? -2.478 10.839 9.612 1.00 85.62 104 ASN A N 1
ATOM 818 C CA . ASN A 1 104 ? -1.177 10.488 9.043 1.00 85.62 104 ASN A CA 1
ATOM 819 C C . ASN A 1 104 ? -1.351 10.126 7.567 1.00 85.62 104 ASN A C 1
ATOM 821 O O . ASN A 1 104 ? -2.350 9.502 7.217 1.00 85.62 104 ASN A O 1
ATOM 825 N N . GLU A 1 105 ? -0.395 10.492 6.713 1.00 90.25 105 GLU A N 1
ATOM 826 C CA . GLU A 1 105 ? -0.444 10.190 5.278 1.00 90.25 105 GLU A CA 1
ATOM 827 C C . GLU A 1 105 ? 0.702 9.262 4.863 1.00 90.25 105 GLU A C 1
ATOM 829 O O . GLU A 1 105 ? 1.877 9.625 4.956 1.00 90.25 105 GLU A O 1
ATOM 834 N N . LEU A 1 106 ? 0.348 8.078 4.367 1.00 91.44 106 LEU A N 1
ATOM 835 C CA . LEU A 1 106 ? 1.265 7.093 3.799 1.00 91.44 106 LEU A CA 1
ATOM 836 C C . LEU A 1 106 ? 1.039 7.064 2.291 1.00 91.44 106 LEU A C 1
ATOM 838 O O . LEU A 1 106 ? 0.139 6.395 1.787 1.00 91.44 106 LEU A O 1
ATOM 842 N N . THR A 1 107 ? 1.804 7.885 1.579 1.00 91.75 107 THR A N 1
ATOM 843 C CA . THR A 1 107 ? 1.635 8.113 0.141 1.00 91.75 107 THR A CA 1
ATOM 844 C C . THR A 1 107 ? 2.934 7.844 -0.602 1.00 91.75 107 THR A C 1
ATOM 846 O O . THR A 1 107 ? 4.031 7.970 -0.052 1.00 91.75 107 THR A O 1
ATOM 849 N N . THR A 1 108 ? 2.819 7.539 -1.888 1.00 89.31 108 THR A N 1
ATOM 850 C CA . THR A 1 108 ? 3.940 7.373 -2.821 1.00 89.31 108 THR A CA 1
ATOM 851 C C . THR A 1 108 ? 4.815 8.621 -2.921 1.00 89.31 108 THR A C 1
ATOM 853 O O . THR A 1 108 ? 6.012 8.521 -3.174 1.00 89.31 108 THR A O 1
ATOM 856 N N . LEU A 1 109 ? 4.271 9.813 -2.644 1.00 86.38 109 LEU A N 1
ATOM 857 C CA . LEU A 1 109 ? 5.061 11.045 -2.524 1.00 86.38 109 LEU A CA 1
ATOM 858 C C . LEU A 1 109 ? 6.130 10.934 -1.436 1.00 86.38 109 LEU A C 1
ATOM 860 O O . LEU A 1 109 ? 7.220 11.496 -1.572 1.00 86.38 109 LEU A O 1
ATOM 864 N N . ASN A 1 110 ? 5.818 10.204 -0.367 1.00 85.81 110 ASN A N 1
ATOM 865 C CA . ASN A 1 110 ? 6.696 10.041 0.771 1.00 85.81 110 ASN A CA 1
ATOM 866 C C . ASN A 1 110 ? 7.602 8.804 0.662 1.00 85.81 110 ASN A C 1
ATOM 868 O O . ASN A 1 110 ? 8.548 8.733 1.442 1.00 85.81 110 ASN A O 1
ATOM 872 N N . SER A 1 111 ? 7.365 7.905 -0.296 1.00 89.25 111 SER A N 1
ATOM 873 C CA . SER A 1 111 ? 8.140 6.675 -0.517 1.00 89.25 111 SER A CA 1
ATOM 874 C C . SER A 1 111 ? 9.494 6.970 -1.161 1.00 89.25 111 SER A C 1
ATOM 876 O O . SER A 1 111 ? 9.572 7.631 -2.202 1.00 89.25 111 SER A O 1
ATOM 878 N N . ASP A 1 112 ? 10.573 6.481 -0.552 1.00 89.75 112 ASP A N 1
ATOM 879 C CA . ASP A 1 112 ? 11.928 6.653 -1.080 1.00 89.75 112 ASP A CA 1
ATOM 880 C C . ASP A 1 112 ? 12.097 5.945 -2.433 1.00 89.75 112 ASP A C 1
ATOM 882 O O . ASP A 1 112 ? 12.716 6.496 -3.352 1.00 89.75 112 ASP A O 1
ATOM 886 N N . TYR A 1 113 ? 11.470 4.779 -2.598 1.00 90.38 113 TYR A N 1
ATOM 887 C CA . TYR A 1 113 ? 11.378 4.025 -3.841 1.00 90.38 113 TYR A CA 1
ATOM 888 C C . TYR A 1 113 ? 10.736 4.857 -4.955 1.00 90.38 113 TYR A C 1
ATOM 890 O O . TYR A 1 113 ? 11.337 5.059 -6.014 1.00 90.38 113 TYR A O 1
ATOM 898 N N . TRP A 1 114 ? 9.555 5.422 -4.709 1.00 90.12 114 TRP A N 1
ATOM 899 C CA . TRP A 1 114 ? 8.851 6.240 -5.701 1.00 90.12 114 TRP A CA 1
ATOM 900 C C . TRP A 1 114 ? 9.604 7.531 -6.031 1.00 90.12 114 TRP A C 1
ATOM 902 O O . TRP A 1 114 ? 9.737 7.899 -7.203 1.00 90.12 114 TRP A O 1
ATOM 912 N N . ARG A 1 115 ? 10.158 8.212 -5.021 1.00 90.12 115 ARG A N 1
ATOM 913 C CA . ARG A 1 115 ? 10.958 9.429 -5.228 1.00 90.12 115 ARG A CA 1
ATOM 914 C C . ARG A 1 115 ? 12.226 9.160 -6.034 1.00 90.12 115 ARG A C 1
ATOM 916 O O . ARG A 1 115 ? 12.624 10.023 -6.819 1.00 90.12 115 ARG A O 1
ATOM 923 N N . ARG A 1 116 ? 12.865 7.999 -5.847 1.00 89.69 116 ARG A N 1
ATOM 924 C CA . ARG A 1 116 ? 14.073 7.605 -6.585 1.00 89.69 116 ARG A CA 1
ATOM 925 C C . ARG A 1 116 ? 13.824 7.586 -8.090 1.00 89.69 116 ARG A C 1
ATOM 927 O O . ARG A 1 116 ? 14.641 8.136 -8.825 1.00 89.69 116 ARG A O 1
ATOM 934 N N . TYR A 1 117 ? 12.713 7.003 -8.535 1.00 87.50 117 TYR A N 1
ATOM 935 C CA . TYR A 1 117 ? 12.411 6.869 -9.964 1.00 87.50 117 TYR A CA 1
ATOM 936 C C . TYR A 1 117 ? 11.707 8.090 -10.558 1.00 87.50 117 TYR A C 1
ATOM 938 O O . TYR A 1 117 ? 11.950 8.425 -11.713 1.00 87.50 117 TYR A O 1
ATOM 946 N N . ARG A 1 118 ? 10.941 8.847 -9.762 1.00 84.56 118 ARG A N 1
ATOM 947 C CA . ARG A 1 118 ? 10.336 10.112 -10.214 1.00 84.56 118 ARG A CA 1
ATOM 948 C C . ARG A 1 118 ? 11.366 11.172 -10.617 1.00 84.56 118 ARG A C 1
ATOM 950 O O . ARG A 1 118 ? 11.086 12.014 -11.455 1.00 84.56 118 ARG A O 1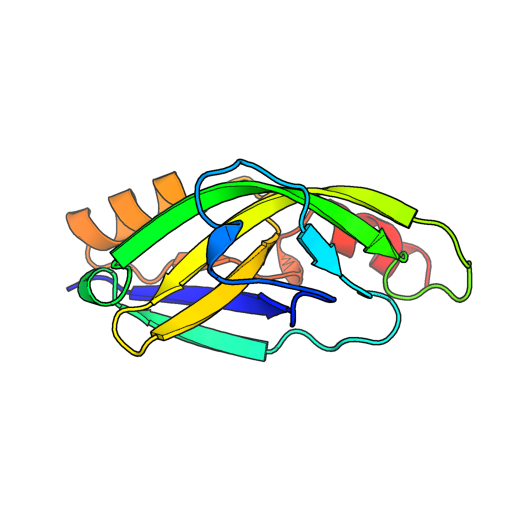
ATOM 957 N N . LYS A 1 119 ? 12.556 11.162 -10.009 1.00 70.06 119 LYS A N 1
ATOM 958 C CA . LYS A 1 119 ? 13.654 12.080 -10.368 1.00 70.06 119 LYS A CA 1
ATOM 959 C C . LYS A 1 119 ? 14.367 11.702 -11.674 1.00 70.06 119 LYS A C 1
ATOM 961 O O . LYS A 1 119 ? 15.223 12.460 -12.116 1.00 70.06 119 LYS A O 1
ATOM 966 N N . GLN A 1 120 ? 14.076 10.527 -12.234 1.00 59.00 120 GLN A N 1
ATOM 967 C CA . GLN A 1 120 ? 14.738 9.980 -13.424 1.00 59.00 120 GLN A CA 1
ATOM 968 C C . GLN A 1 120 ? 13.873 10.073 -14.692 1.00 59.00 120 GLN A C 1
ATOM 970 O O . GLN A 1 120 ? 14.380 9.791 -15.776 1.00 59.00 120 GLN A O 1
ATOM 975 N N . SER A 1 121 ? 12.596 10.453 -14.554 1.00 54.72 121 SER A N 1
ATOM 976 C CA . SER A 1 121 ? 11.645 10.721 -15.643 1.00 54.72 121 SER A C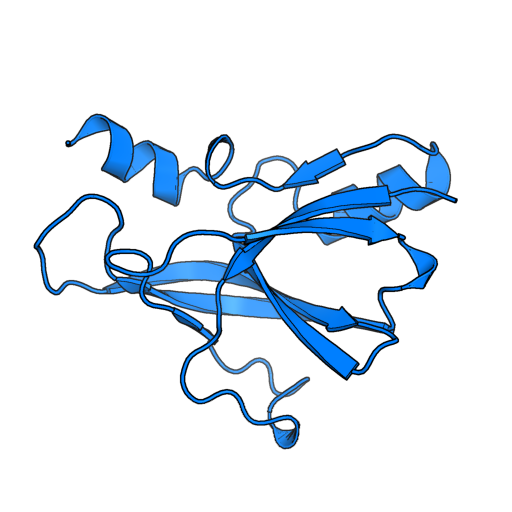A 1
ATOM 977 C C . SER A 1 121 ? 11.625 12.194 -16.026 1.00 54.72 121 SER A C 1
ATOM 979 O O . SER A 1 121 ? 11.597 12.483 -17.239 1.00 54.72 121 SER A O 1
#

Secondary structure (DSSP, 8-state):
--EEEEEEBPPBT--GGGTTTTPPEEE-TTTPPPEEEEEEGGGEEEEEEEEEEEEPTT-----EEEEEEEEEEETTS-EEEEE--SSS-HHHHHHHHHHH-PEEEE-TTT-HHHHHHHTT-

Mean predicted aligned error: 4.29 Å